Protein AF-A0A2D5S3H5-F1 (afdb_monomer)

pLDDT: mean 71.18, std 14.94, range [38.0, 90.12]

Structure (mmCIF, N/CA/C/O backbone):
data_AF-A0A2D5S3H5-F1
#
_entry.id   AF-A0A2D5S3H5-F1
#
loop_
_atom_site.group_PDB
_atom_site.id
_atom_site.type_symbol
_atom_site.label_atom_id
_atom_site.label_alt_id
_atom_site.label_comp_id
_atom_site.label_asym_id
_atom_site.label_entity_id
_atom_site.label_seq_id
_atom_site.pdbx_PDB_ins_code
_atom_site.Cartn_x
_atom_site.Cartn_y
_atom_site.Cartn_z
_atom_site.occupancy
_atom_site.B_iso_or_equiv
_atom_site.auth_seq_id
_atom_site.auth_comp_id
_atom_site.auth_asym_id
_atom_site.auth_atom_id
_atom_site.pdbx_PDB_model_num
ATOM 1 N N . MET A 1 1 ? 67.221 -16.375 -6.369 1.00 45.97 1 MET A N 1
ATOM 2 C CA . MET A 1 1 ? 67.106 -14.897 -6.414 1.00 45.97 1 MET A CA 1
ATOM 3 C C . MET A 1 1 ? 66.670 -14.566 -7.841 1.00 45.97 1 MET A C 1
ATOM 5 O O . MET A 1 1 ? 67.344 -15.033 -8.737 1.00 45.97 1 MET A O 1
ATOM 9 N N . ILE A 1 2 ? 65.533 -13.953 -8.176 1.00 48.50 2 ILE A N 1
ATOM 10 C CA . ILE A 1 2 ? 64.788 -12.843 -7.571 1.00 48.50 2 ILE A CA 1
ATOM 11 C C . ILE A 1 2 ? 63.286 -13.047 -7.882 1.00 48.50 2 ILE A C 1
ATOM 13 O O . ILE A 1 2 ? 62.935 -13.296 -9.032 1.00 48.50 2 ILE A O 1
ATOM 17 N N . GLN A 1 3 ? 62.402 -12.945 -6.881 1.00 45.47 3 GLN A N 1
ATOM 18 C CA . GLN A 1 3 ? 60.949 -12.906 -7.096 1.00 45.47 3 GLN A CA 1
ATOM 19 C C . GLN A 1 3 ? 60.525 -11.492 -7.521 1.00 45.47 3 GLN A C 1
ATOM 21 O O . GLN A 1 3 ? 60.895 -10.512 -6.871 1.00 45.47 3 GLN A O 1
ATOM 26 N N . LYS A 1 4 ? 59.747 -11.378 -8.604 1.00 56.69 4 LYS A N 1
ATOM 27 C CA . LYS A 1 4 ? 59.134 -10.116 -9.031 1.00 56.69 4 LYS A CA 1
ATOM 28 C C . LYS A 1 4 ? 57.866 -9.847 -8.215 1.00 56.69 4 LYS A C 1
ATOM 30 O O . LYS A 1 4 ? 56.888 -10.581 -8.267 1.00 56.69 4 LYS A O 1
ATOM 35 N N . LYS A 1 5 ? 57.963 -8.767 -7.450 1.00 55.28 5 LYS A N 1
ATOM 36 C CA . LYS A 1 5 ? 56.975 -8.070 -6.625 1.00 55.28 5 LYS A CA 1
ATOM 37 C C . LYS A 1 5 ? 56.006 -7.261 -7.495 1.00 55.28 5 LYS A C 1
ATOM 39 O O . LYS A 1 5 ? 56.501 -6.562 -8.367 1.00 55.28 5 LYS A O 1
ATOM 44 N N . THR A 1 6 ? 54.706 -7.311 -7.172 1.00 51.78 6 THR A N 1
ATOM 45 C CA . THR A 1 6 ? 53.673 -6.231 -7.195 1.00 51.78 6 THR A CA 1
ATOM 46 C C . THR A 1 6 ? 52.310 -6.914 -6.989 1.00 51.78 6 THR A C 1
ATOM 48 O O . THR A 1 6 ? 51.880 -7.662 -7.853 1.00 51.78 6 THR A O 1
ATOM 51 N N . SER A 1 7 ? 51.702 -6.934 -5.799 1.00 48.16 7 SER A N 1
ATOM 52 C CA . SER A 1 7 ? 51.093 -5.833 -5.030 1.00 48.16 7 SER A CA 1
ATOM 53 C C . SER A 1 7 ? 49.886 -5.207 -5.731 1.00 48.16 7 SER A C 1
ATOM 55 O O . SER A 1 7 ? 50.044 -4.392 -6.631 1.00 48.16 7 SER A O 1
ATOM 57 N N . GLY A 1 8 ? 48.698 -5.568 -5.247 1.00 38.00 8 GLY A N 1
ATOM 58 C CA . GLY A 1 8 ? 47.413 -4.976 -5.606 1.00 38.00 8 GLY A CA 1
ATOM 59 C C . GLY A 1 8 ? 46.292 -5.608 -4.783 1.00 38.00 8 GLY A C 1
ATOM 60 O O .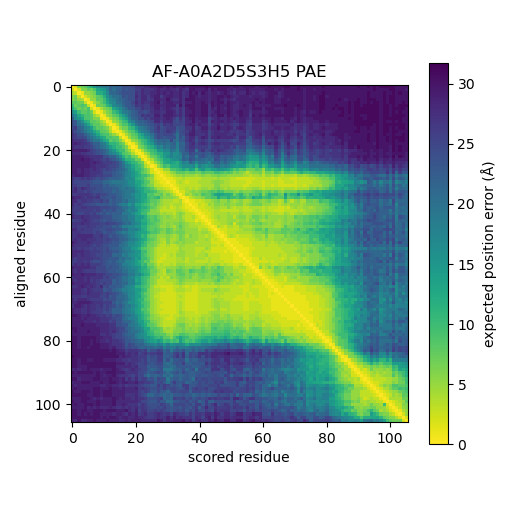 GLY A 1 8 ? 45.434 -6.285 -5.333 1.00 38.00 8 GLY A O 1
ATOM 61 N N . ARG A 1 9 ? 46.339 -5.471 -3.448 1.00 42.59 9 ARG A N 1
ATOM 62 C CA . ARG A 1 9 ? 45.166 -5.751 -2.607 1.00 42.59 9 ARG A CA 1
ATOM 63 C C . ARG A 1 9 ? 44.157 -4.635 -2.859 1.00 42.59 9 ARG A C 1
ATOM 65 O O . ARG A 1 9 ? 44.488 -3.472 -2.652 1.00 42.59 9 ARG A O 1
ATOM 72 N N . VAL A 1 10 ? 42.967 -5.005 -3.314 1.00 52.25 10 VAL A N 1
ATOM 73 C CA . VAL A 1 10 ? 41.791 -4.135 -3.381 1.00 52.25 10 VAL A CA 1
ATOM 74 C C . VAL A 1 10 ? 41.425 -3.744 -1.945 1.00 52.25 10 VAL A C 1
ATOM 76 O O . VAL A 1 10 ? 41.185 -4.645 -1.138 1.00 52.25 10 VAL A O 1
ATOM 79 N N . PRO A 1 11 ? 41.411 -2.454 -1.574 1.00 43.88 11 PRO A N 1
ATOM 80 C CA . PRO A 1 11 ? 40.766 -2.029 -0.346 1.00 43.88 11 PRO A CA 1
ATOM 81 C C . PRO A 1 11 ? 39.258 -2.073 -0.598 1.00 43.88 11 PRO A C 1
ATOM 83 O O . PRO A 1 11 ? 38.709 -1.242 -1.319 1.00 43.88 11 PRO A O 1
ATOM 86 N N . GLU A 1 12 ? 38.601 -3.087 -0.045 1.00 54.09 12 GLU A N 1
ATOM 87 C CA . GLU A 1 12 ? 37.148 -3.157 0.081 1.00 54.09 12 GLU A CA 1
ATOM 88 C C . GLU A 1 12 ? 36.724 -2.202 1.208 1.00 54.09 12 GLU A C 1
ATOM 90 O O . GLU A 1 12 ? 36.337 -2.612 2.295 1.00 54.09 12 GLU A O 1
ATOM 95 N N . ASP A 1 13 ? 36.876 -0.901 0.969 1.00 45.19 13 ASP A N 1
ATOM 96 C CA . ASP A 1 13 ? 36.358 0.147 1.845 1.00 45.19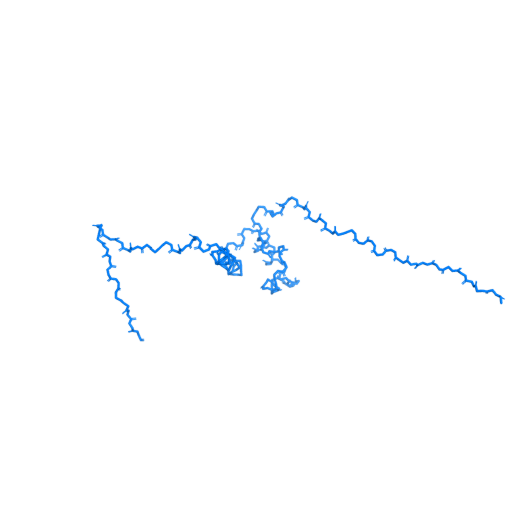 13 ASP A CA 1
ATOM 97 C C . ASP A 1 13 ? 35.041 0.623 1.234 1.00 45.19 13 ASP A C 1
ATOM 99 O O . ASP A 1 13 ? 34.956 1.623 0.521 1.00 45.19 13 ASP A O 1
ATOM 103 N N . ARG A 1 14 ? 34.003 -0.201 1.408 1.00 49.78 14 ARG A N 1
ATOM 104 C CA . ARG A 1 14 ? 32.628 0.183 1.103 1.00 49.78 14 ARG A CA 1
ATOM 105 C C . ARG A 1 14 ? 32.164 1.020 2.296 1.00 49.78 14 ARG A C 1
ATOM 107 O O . ARG A 1 14 ? 31.904 0.431 3.347 1.00 49.78 14 ARG A O 1
ATOM 114 N N . PRO A 1 15 ? 32.072 2.360 2.196 1.00 43.97 15 PRO A N 1
ATOM 115 C CA . PRO A 1 15 ? 31.539 3.140 3.295 1.00 43.97 15 PRO A CA 1
ATOM 116 C C . PRO A 1 15 ? 30.117 2.648 3.546 1.00 43.97 15 PRO A C 1
ATOM 118 O O . PRO A 1 15 ? 29.287 2.622 2.633 1.00 43.97 15 PRO A O 1
ATOM 121 N N . ALA A 1 16 ? 29.880 2.192 4.778 1.00 49.97 16 ALA A N 1
ATOM 122 C CA . ALA A 1 16 ? 28.569 1.828 5.276 1.00 49.97 16 ALA A CA 1
ATOM 123 C C . ALA A 1 16 ? 27.592 2.920 4.845 1.00 49.97 16 ALA A C 1
ATOM 125 O O . ALA A 1 16 ? 27.749 4.081 5.227 1.00 49.97 16 ALA A O 1
ATOM 126 N N . SER A 1 17 ? 26.644 2.546 3.987 1.00 48.03 17 SER A N 1
ATOM 127 C CA . SER A 1 17 ? 25.600 3.422 3.484 1.00 48.03 17 SER A CA 1
ATOM 128 C C . SER A 1 17 ? 24.812 3.947 4.674 1.00 48.03 17 SER A C 1
ATOM 130 O O . SER A 1 17 ? 23.850 3.338 5.132 1.00 48.03 17 SER A O 1
ATOM 132 N N . LYS A 1 18 ? 25.240 5.090 5.202 1.00 43.75 18 LYS A N 1
ATOM 133 C CA . LYS A 1 18 ? 24.438 5.906 6.093 1.00 43.75 18 LYS A CA 1
ATOM 134 C C . LYS A 1 18 ? 23.431 6.606 5.190 1.00 43.75 18 LYS A C 1
ATOM 136 O O . LYS A 1 18 ? 23.607 7.760 4.819 1.00 43.75 18 LYS A O 1
ATOM 141 N N . ALA A 1 19 ? 22.428 5.844 4.757 1.00 47.44 19 ALA A N 1
ATOM 142 C CA . ALA A 1 19 ? 21.241 6.362 4.106 1.00 47.44 19 ALA A CA 1
ATOM 143 C C . ALA A 1 19 ? 20.473 7.166 5.160 1.00 47.44 19 ALA A C 1
ATOM 145 O O . ALA A 1 19 ? 19.600 6.667 5.860 1.00 47.44 19 ALA A O 1
ATOM 146 N N . THR A 1 20 ? 20.888 8.410 5.352 1.00 50.69 20 THR A N 1
ATOM 147 C CA 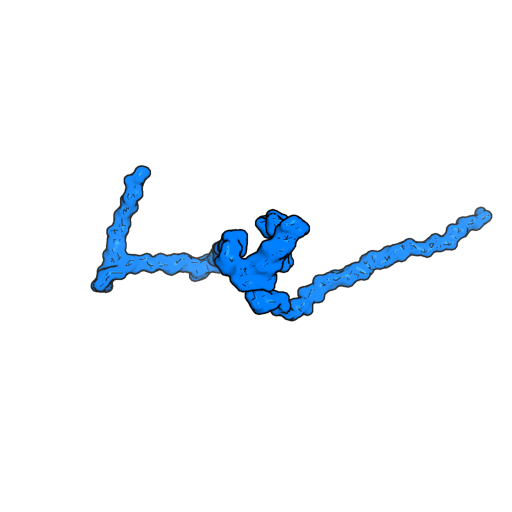. THR A 1 20 ? 20.022 9.450 5.889 1.00 50.69 20 THR A CA 1
ATOM 148 C C . THR A 1 20 ? 19.593 10.268 4.684 1.00 50.69 20 THR A C 1
ATOM 150 O O . THR A 1 20 ? 20.053 11.388 4.490 1.00 50.69 20 THR A O 1
ATOM 153 N N . ASP A 1 21 ? 18.794 9.644 3.819 1.00 44.75 21 ASP A N 1
ATOM 154 C CA . ASP A 1 21 ? 18.028 10.389 2.830 1.00 44.75 21 ASP A CA 1
ATOM 155 C C . ASP A 1 21 ? 16.822 10.970 3.588 1.00 44.75 21 ASP A C 1
ATOM 157 O O . ASP A 1 21 ? 16.143 10.219 4.301 1.00 44.75 21 ASP A O 1
ATOM 161 N N . PRO A 1 22 ? 16.612 12.294 3.579 1.00 48.47 22 PRO A N 1
ATOM 162 C CA . PRO A 1 22 ? 15.504 12.910 4.287 1.00 48.47 22 PRO A CA 1
ATOM 163 C C . PRO A 1 22 ? 14.198 12.514 3.606 1.00 48.47 22 PRO A C 1
ATOM 165 O O . PRO A 1 22 ? 13.822 13.155 2.640 1.00 48.47 22 PRO A O 1
ATOM 168 N N . ASP A 1 23 ? 13.551 11.460 4.112 1.00 51.09 23 ASP A N 1
ATOM 169 C CA . ASP A 1 23 ? 12.124 11.129 3.972 1.00 51.09 23 ASP A CA 1
ATOM 170 C C . ASP A 1 23 ? 11.463 11.643 2.681 1.00 51.09 23 ASP A C 1
ATOM 172 O O . ASP A 1 23 ? 10.395 12.244 2.694 1.00 51.09 23 ASP A O 1
ATOM 176 N N . LEU A 1 24 ? 12.079 11.368 1.529 1.00 48.97 24 LEU A N 1
ATOM 177 C CA . LEU A 1 24 ? 11.429 11.489 0.231 1.00 48.97 24 LEU A CA 1
ATOM 178 C C . LEU A 1 24 ? 10.559 10.248 0.015 1.00 48.97 24 LEU A C 1
ATOM 180 O O . LEU A 1 24 ? 10.555 9.658 -1.067 1.00 48.97 24 LEU A O 1
ATOM 184 N N . SER A 1 25 ? 9.792 9.848 1.035 1.00 54.78 25 SER A N 1
ATOM 185 C CA . SER A 1 25 ? 8.532 9.161 0.784 1.00 54.78 25 SER A CA 1
ATOM 186 C C . SER A 1 25 ? 7.681 10.184 0.043 1.00 54.78 25 SER A C 1
ATOM 188 O O . SER A 1 25 ? 6.910 10.905 0.667 1.00 54.78 25 SER A O 1
ATOM 190 N N . ALA A 1 26 ? 7.917 10.323 -1.270 1.00 58.75 26 ALA A N 1
ATOM 191 C CA . ALA A 1 26 ? 7.236 11.256 -2.154 1.00 58.75 26 ALA A CA 1
ATOM 192 C C . ALA A 1 26 ? 5.766 11.250 -1.757 1.00 58.75 26 ALA A C 1
ATOM 194 O O . ALA A 1 26 ? 5.186 10.163 -1.690 1.00 58.75 26 ALA A O 1
ATOM 195 N N . GLU A 1 27 ? 5.229 12.399 -1.351 1.00 65.81 27 GLU A N 1
ATOM 196 C CA . GLU A 1 27 ? 3.921 12.485 -0.705 1.00 65.81 27 GLU A CA 1
ATOM 197 C C . GLU A 1 27 ? 2.890 11.693 -1.524 1.00 65.81 27 GLU A C 1
ATOM 1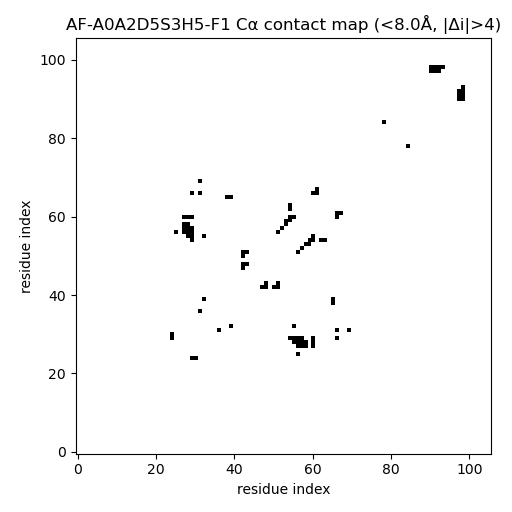99 O O . GLU A 1 27 ? 2.585 12.034 -2.664 1.00 65.81 27 GLU A O 1
ATOM 204 N N . GLY A 1 28 ? 2.411 10.575 -0.965 1.00 70.25 28 GLY A N 1
ATOM 205 C CA . GLY A 1 28 ? 1.506 9.646 -1.653 1.00 70.25 28 GLY A CA 1
ATOM 206 C C . GLY A 1 28 ? 2.112 8.320 -2.132 1.00 70.25 28 GLY A C 1
ATOM 207 O O . GLY A 1 28 ? 1.376 7.500 -2.670 1.00 70.25 28 GLY A O 1
ATOM 208 N N . SER A 1 29 ? 3.402 8.065 -1.916 1.00 80.62 29 SER A N 1
ATOM 209 C CA . SER A 1 29 ? 4.048 6.782 -2.218 1.00 80.62 29 SER A CA 1
ATOM 210 C C . SER A 1 29 ? 3.849 5.742 -1.108 1.00 80.62 29 SER A C 1
ATOM 212 O O . SER A 1 29 ? 3.682 6.054 0.073 1.00 80.62 29 SER A O 1
ATOM 214 N N . CYS A 1 30 ? 3.853 4.465 -1.493 1.00 85.56 30 CYS A N 1
ATOM 215 C CA . CYS A 1 30 ? 3.693 3.349 -0.571 1.00 85.56 30 CYS A CA 1
ATOM 216 C C . CYS A 1 30 ? 4.935 3.225 0.336 1.00 85.56 30 CYS A C 1
ATOM 218 O O . CYS A 1 30 ? 6.020 2.923 -0.164 1.00 85.56 30 CYS A O 1
ATOM 220 N N . PRO A 1 31 ? 4.800 3.329 1.673 1.00 83.31 31 PRO A N 1
ATOM 221 C CA . PRO A 1 31 ? 5.941 3.279 2.595 1.00 83.31 31 PRO A CA 1
ATOM 222 C C . PRO A 1 31 ? 6.618 1.900 2.640 1.00 83.31 31 PRO A C 1
ATOM 224 O O . PRO A 1 31 ? 7.750 1.761 3.098 1.00 83.31 31 PRO A O 1
ATOM 227 N N . TYR A 1 32 ? 5.928 0.859 2.171 1.00 82.56 32 TYR A N 1
ATOM 228 C CA . TYR A 1 32 ? 6.464 -0.500 2.108 1.00 82.56 32 TYR A CA 1
ATOM 229 C C . TYR A 1 32 ? 7.279 -0.765 0.844 1.00 82.56 32 TYR A C 1
ATOM 231 O O . TYR A 1 32 ? 7.956 -1.786 0.767 1.00 82.56 32 TYR A O 1
ATOM 239 N N . LEU A 1 33 ? 7.235 0.148 -0.131 1.00 79.56 33 LEU A N 1
ATOM 240 C CA . LEU A 1 33 ? 8.020 0.043 -1.355 1.00 79.56 33 LEU A CA 1
ATOM 241 C C . LEU A 1 33 ? 9.523 0.063 -1.051 1.00 79.56 33 LEU A C 1
ATOM 243 O O . LEU A 1 33 ? 10.266 -0.745 -1.588 1.00 79.56 33 LEU A O 1
ATOM 247 N N . HIS A 1 34 ? 9.949 0.936 -0.136 1.00 69.19 34 HIS A N 1
ATOM 248 C CA . HIS A 1 34 ? 11.351 1.077 0.265 1.00 69.19 34 HIS A CA 1
ATOM 249 C C . HIS A 1 34 ? 11.848 -0.062 1.172 1.00 69.19 34 HIS A C 1
ATOM 251 O O . HIS A 1 34 ? 13.040 -0.199 1.409 1.00 69.19 34 HIS A O 1
ATOM 257 N N . SER A 1 35 ? 10.939 -0.877 1.716 1.00 67.75 35 SER A N 1
ATOM 258 C CA . SER A 1 35 ? 11.292 -1.943 2.664 1.00 67.75 35 SER A CA 1
ATOM 259 C C . SER A 1 35 ? 11.743 -3.244 1.983 1.00 67.75 35 SER A C 1
ATOM 261 O O . SER A 1 35 ? 11.960 -4.224 2.691 1.00 67.75 35 SER A O 1
ATOM 263 N N . ASP A 1 36 ? 11.824 -3.279 0.644 1.00 68.19 36 ASP A N 1
ATOM 264 C CA . ASP A 1 36 ? 12.091 -4.486 -0.159 1.00 68.19 36 ASP A CA 1
ATOM 265 C C . ASP A 1 36 ? 11.253 -5.699 0.293 1.00 68.19 36 ASP A C 1
ATOM 267 O O . ASP A 1 36 ? 11.716 -6.840 0.376 1.00 68.19 36 ASP A O 1
ATOM 271 N N . ASP A 1 37 ? 9.979 -5.459 0.626 1.00 80.12 37 ASP A N 1
ATOM 272 C CA . ASP A 1 37 ? 9.111 -6.520 1.122 1.00 80.12 37 ASP A CA 1
ATOM 273 C C . ASP A 1 37 ? 8.797 -7.514 -0.008 1.00 80.12 37 ASP A C 1
ATOM 275 O O . ASP A 1 37 ? 8.156 -7.178 -1.008 1.00 80.12 37 ASP A O 1
ATOM 279 N N . HIS A 1 38 ? 9.218 -8.771 0.171 1.00 83.38 38 HIS A N 1
ATOM 280 C CA . HIS A 1 38 ? 9.014 -9.862 -0.788 1.00 83.38 38 HIS A CA 1
ATOM 281 C C . HIS A 1 38 ? 7.543 -10.064 -1.191 1.00 83.38 38 HIS A C 1
ATOM 283 O O . HIS A 1 38 ? 7.260 -10.600 -2.262 1.00 83.38 38 HIS A O 1
ATOM 289 N N . ARG A 1 39 ? 6.578 -9.605 -0.387 1.00 83.00 39 ARG A N 1
ATOM 290 C CA . ARG A 1 39 ? 5.145 -9.674 -0.718 1.00 83.00 39 ARG A CA 1
ATOM 291 C C . ARG A 1 39 ? 4.754 -8.741 -1.861 1.00 83.00 39 ARG A C 1
ATOM 293 O O . ARG A 1 39 ? 3.760 -8.991 -2.544 1.00 83.00 39 ARG A O 1
AT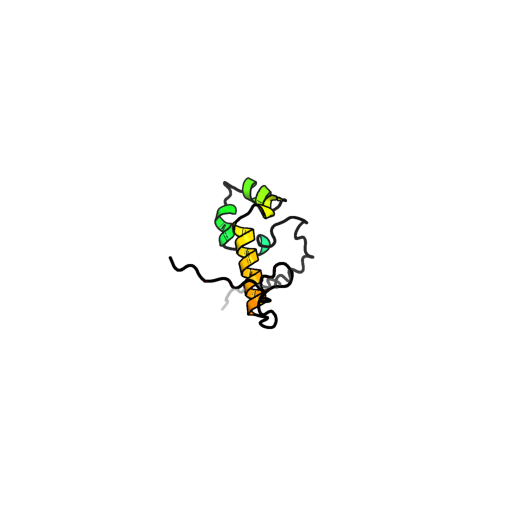OM 300 N N . CYS A 1 40 ? 5.556 -7.713 -2.119 1.00 82.31 40 CYS A N 1
ATOM 301 C CA . CYS A 1 40 ? 5.422 -6.832 -3.272 1.00 82.31 40 CYS A CA 1
ATOM 302 C C . CYS A 1 40 ? 6.116 -7.387 -4.532 1.00 82.31 40 CYS A C 1
ATOM 304 O O . CYS A 1 40 ? 5.897 -6.837 -5.607 1.00 82.31 40 CYS A O 1
ATOM 306 N N . ALA A 1 41 ? 6.878 -8.493 -4.459 1.00 80.81 41 ALA A N 1
ATOM 307 C CA . ALA A 1 41 ? 7.646 -9.055 -5.587 1.00 80.81 41 ALA A CA 1
ATOM 308 C C . ALA A 1 41 ? 6.804 -9.305 -6.849 1.00 80.81 41 ALA A C 1
ATOM 310 O O . ALA A 1 41 ? 7.264 -9.071 -7.962 1.00 80.81 41 ALA A O 1
ATOM 311 N N . SER A 1 42 ? 5.537 -9.698 -6.686 1.00 77.25 42 SER A N 1
ATOM 312 C CA . SER A 1 42 ? 4.601 -9.881 -7.810 1.00 77.25 42 SER A CA 1
ATOM 313 C C . SER A 1 42 ? 4.287 -8.591 -8.587 1.00 77.25 42 SER A C 1
ATOM 315 O O . SER A 1 42 ? 3.816 -8.657 -9.722 1.00 77.25 42 SER A O 1
ATOM 317 N N . ARG A 1 43 ? 4.532 -7.422 -7.985 1.00 72.94 43 ARG A N 1
ATOM 318 C CA . ARG A 1 43 ? 4.364 -6.091 -8.587 1.00 72.94 43 ARG A CA 1
ATOM 319 C C . ARG A 1 43 ? 5.663 -5.549 -9.175 1.00 72.94 43 ARG A C 1
ATOM 321 O O . ARG A 1 43 ? 5.600 -4.728 -10.075 1.00 72.94 43 ARG A O 1
ATOM 328 N N . PHE A 1 44 ? 6.812 -6.069 -8.751 1.00 75.25 44 PHE A N 1
ATOM 329 C CA . PHE A 1 44 ? 8.142 -5.698 -9.243 1.00 75.25 44 PHE A CA 1
ATOM 330 C C . PHE A 1 44 ? 8.577 -6.486 -10.492 1.00 75.25 44 PHE A C 1
ATOM 332 O O . PHE A 1 44 ? 9.761 -6.744 -10.698 1.00 75.25 44 PHE A O 1
ATOM 339 N N . SER A 1 45 ? 7.625 -6.892 -11.333 1.00 79.06 45 SER A N 1
ATOM 340 C CA . SER A 1 45 ? 7.930 -7.494 -12.633 1.00 79.06 45 SER A CA 1
ATOM 341 C C . SER A 1 45 ? 8.059 -6.402 -13.691 1.00 79.06 45 SER A C 1
ATOM 343 O O . SER A 1 45 ? 7.242 -5.483 -13.716 1.00 79.06 45 SER A O 1
ATOM 345 N N . LEU A 1 46 ? 9.023 -6.534 -14.609 1.00 79.38 46 LEU A N 1
ATOM 346 C CA . LEU A 1 46 ? 9.181 -5.611 -15.744 1.00 79.38 46 LEU A CA 1
ATOM 347 C C . LEU A 1 46 ? 7.913 -5.539 -16.609 1.00 79.38 46 LEU A C 1
ATOM 349 O O . LEU A 1 46 ? 7.590 -4.481 -17.132 1.00 79.38 46 LEU A O 1
ATOM 353 N N . ASP A 1 47 ? 7.160 -6.637 -16.687 1.00 84.56 47 ASP A N 1
ATOM 354 C CA . ASP A 1 47 ? 5.873 -6.730 -17.393 1.00 84.56 47 ASP A CA 1
ATOM 355 C C . ASP A 1 47 ? 4.754 -5.893 -16.739 1.00 84.56 47 ASP A C 1
ATOM 357 O O . ASP A 1 47 ? 3.735 -5.598 -17.353 1.00 84.56 47 ASP A O 1
ATOM 361 N N . ARG A 1 48 ? 4.924 -5.508 -15.468 1.00 80.06 48 ARG A N 1
ATOM 362 C CA . ARG A 1 48 ? 3.909 -4.812 -14.657 1.00 80.06 48 ARG A CA 1
ATOM 363 C C . ARG A 1 48 ? 4.431 -3.518 -14.047 1.00 80.06 48 ARG A C 1
ATOM 365 O O . ARG A 1 48 ? 3.876 -3.039 -13.057 1.00 80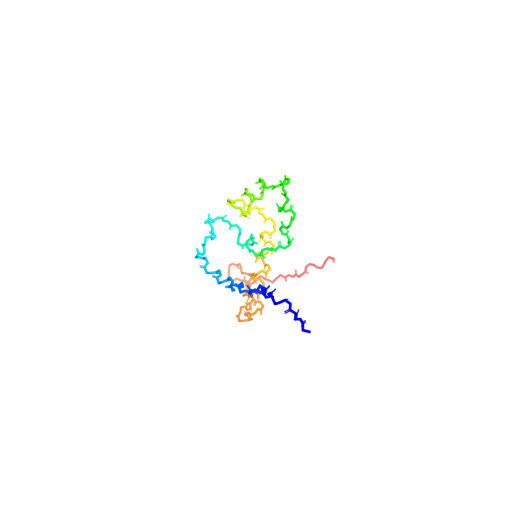.06 48 ARG A O 1
ATOM 372 N N . ILE A 1 49 ? 5.487 -2.955 -14.627 1.00 82.94 49 ILE A N 1
ATOM 373 C CA . ILE A 1 49 ? 6.143 -1.777 -14.070 1.00 82.94 49 ILE A CA 1
ATOM 374 C C . ILE A 1 49 ? 5.193 -0.571 -14.041 1.00 82.94 49 ILE A C 1
ATOM 376 O O . ILE A 1 49 ? 5.168 0.153 -13.052 1.00 82.94 49 ILE A O 1
ATOM 380 N N . ASP A 1 50 ? 4.314 -0.436 -15.038 1.00 83.50 50 ASP A N 1
ATOM 381 C CA . ASP A 1 50 ? 3.284 0.610 -15.075 1.00 83.50 50 ASP A CA 1
ATOM 382 C C . ASP A 1 50 ? 2.303 0.489 -13.897 1.00 83.50 50 ASP A C 1
ATOM 384 O O . ASP A 1 50 ? 2.056 1.459 -13.182 1.00 83.50 50 ASP A O 1
ATOM 388 N N . GLN A 1 51 ? 1.825 -0.730 -13.604 1.00 81.19 51 GLN A N 1
ATOM 389 C CA . GLN A 1 51 ? 0.968 -0.989 -12.436 1.00 81.19 51 GLN A CA 1
ATOM 390 C C . GLN A 1 51 ? 1.687 -0.680 -11.120 1.00 81.19 51 GLN A C 1
ATOM 392 O O . GLN A 1 51 ? 1.062 -0.230 -10.162 1.00 81.19 51 GLN A O 1
ATOM 397 N N . MET A 1 52 ? 2.993 -0.931 -11.042 1.00 84.62 52 MET A N 1
ATOM 398 C CA . MET A 1 52 ? 3.789 -0.573 -9.871 1.00 84.62 52 MET A CA 1
ATOM 399 C C . MET A 1 52 ? 3.886 0.947 -9.704 1.00 84.62 52 MET A C 1
ATOM 401 O O . MET A 1 52 ? 3.732 1.430 -8.582 1.00 84.62 52 MET A O 1
ATOM 405 N N . PHE A 1 53 ? 4.097 1.702 -10.786 1.00 83.81 53 PHE A N 1
ATOM 406 C CA . PHE A 1 53 ? 4.122 3.164 -10.732 1.00 83.81 53 PHE A CA 1
ATOM 407 C C . PHE A 1 53 ? 2.770 3.740 -10.290 1.00 83.81 53 PHE A C 1
ATOM 409 O O . PHE A 1 53 ? 2.731 4.555 -9.371 1.00 83.81 53 PHE A O 1
ATOM 416 N N . GLU A 1 54 ? 1.658 3.268 -10.857 1.00 84.00 54 GLU A N 1
ATOM 417 C CA . GLU A 1 54 ? 0.317 3.746 -10.491 1.00 84.00 54 GLU A CA 1
ATOM 418 C C . GLU A 1 54 ? -0.070 3.411 -9.041 1.00 84.00 54 GLU A C 1
ATOM 420 O O . GLU A 1 54 ? -0.641 4.240 -8.327 1.00 84.00 54 GLU A O 1
ATOM 425 N N . VAL A 1 55 ? 0.229 2.185 -8.597 1.00 85.44 55 VAL A N 1
ATOM 426 C CA . VAL A 1 55 ? -0.237 1.668 -7.303 1.00 85.44 55 VAL A CA 1
ATOM 427 C C . VAL A 1 55 ? 0.710 2.021 -6.162 1.00 85.44 55 VAL A C 1
ATOM 429 O O . VAL A 1 55 ? 0.249 2.316 -5.063 1.00 85.44 55 VAL A O 1
ATOM 432 N N . CYS A 1 56 ? 2.023 1.954 -6.378 1.00 84.94 56 CYS A N 1
ATOM 433 C CA . CYS A 1 56 ? 2.998 2.107 -5.301 1.00 84.94 56 CYS A CA 1
ATOM 434 C C . CYS A 1 56 ? 3.695 3.470 -5.284 1.00 84.94 56 CYS A C 1
ATOM 436 O O . CYS A 1 56 ? 4.183 3.860 -4.226 1.00 84.94 56 CYS A O 1
ATOM 438 N N . LEU A 1 57 ? 3.763 4.178 -6.413 1.00 82.12 57 LEU A N 1
ATOM 439 C CA . LEU A 1 57 ? 4.429 5.483 -6.528 1.00 82.12 57 LEU A CA 1
ATOM 440 C C . LEU A 1 57 ? 3.445 6.641 -6.773 1.00 82.12 57 LEU A C 1
ATOM 442 O O . LEU A 1 57 ? 3.871 7.783 -6.910 1.00 82.12 57 LEU A O 1
ATOM 446 N N . GLY A 1 58 ? 2.140 6.358 -6.791 1.00 78.25 58 GLY A N 1
ATOM 447 C CA . GLY A 1 58 ? 1.068 7.338 -6.948 1.00 78.25 58 GLY A CA 1
ATOM 448 C C . GLY A 1 58 ? -0.072 7.134 -5.940 1.00 78.25 58 GLY A C 1
ATOM 449 O O . GLY A 1 58 ? 0.036 6.316 -5.025 1.00 78.25 58 GLY A O 1
ATOM 450 N N . PRO A 1 59 ? -1.220 7.817 -6.117 1.00 77.69 59 PRO A N 1
ATOM 451 C CA . PRO A 1 59 ? -2.341 7.773 -5.169 1.00 77.69 59 PRO A CA 1
ATOM 452 C C . PRO A 1 59 ? -3.017 6.392 -5.061 1.00 77.69 59 PRO A C 1
ATOM 454 O O . PRO A 1 59 ? -3.875 6.185 -4.200 1.00 77.69 59 PRO A O 1
ATOM 457 N N . GLY A 1 60 ? -2.642 5.428 -5.911 1.00 78.06 60 GLY A N 1
ATOM 458 C CA . GLY A 1 60 ? -3.207 4.081 -5.947 1.00 78.06 60 GLY A CA 1
ATOM 459 C C . GLY A 1 60 ? -2.897 3.213 -4.722 1.00 78.06 60 GLY A C 1
ATOM 460 O O . GLY A 1 60 ? -3.485 2.135 -4.589 1.00 78.06 60 GLY A O 1
ATOM 461 N N . MET A 1 61 ? -2.048 3.667 -3.789 1.00 81.69 61 MET A N 1
ATOM 462 C CA . MET A 1 61 ? -1.692 2.880 -2.600 1.00 81.69 61 MET A CA 1
ATOM 463 C C . MET A 1 61 ? -2.911 2.530 -1.737 1.00 81.69 61 MET A C 1
ATOM 465 O O . MET A 1 61 ? -2.985 1.426 -1.194 1.00 81.69 61 MET A O 1
ATOM 469 N N . ALA A 1 62 ? -3.914 3.415 -1.687 1.00 81.25 62 ALA A N 1
ATOM 470 C CA . ALA A 1 62 ? -5.149 3.200 -0.935 1.00 81.25 62 ALA A CA 1
ATOM 471 C C . ALA A 1 62 ? -5.970 2.007 -1.462 1.00 81.25 62 ALA A C 1
ATOM 473 O O . ALA A 1 62 ? -6.743 1.418 -0.709 1.00 81.25 62 ALA A O 1
ATOM 474 N N . GLY A 1 63 ? -5.790 1.620 -2.730 1.00 84.25 63 GLY A N 1
ATOM 475 C CA . GLY A 1 63 ? -6.422 0.443 -3.334 1.00 84.25 63 GLY A CA 1
ATOM 476 C C . GLY A 1 63 ? -5.579 -0.835 -3.255 1.00 84.25 63 GLY A C 1
ATOM 477 O O . GLY A 1 63 ? -6.039 -1.908 -3.648 1.00 84.25 63 GLY A O 1
ATOM 478 N N . CYS A 1 64 ? -4.340 -0.768 -2.765 1.00 87.69 64 CYS A N 1
ATOM 479 C CA . CYS A 1 64 ? -3.441 -1.915 -2.758 1.00 87.69 64 CYS A CA 1
ATOM 480 C C . CYS A 1 64 ? -3.732 -2.854 -1.577 1.00 87.69 64 CYS A C 1
ATOM 482 O O . CYS A 1 64 ? -3.474 -2.530 -0.419 1.00 87.69 64 CYS A O 1
ATOM 484 N N . PHE A 1 65 ? -4.198 -4.073 -1.863 1.00 87.44 65 PHE A N 1
ATOM 485 C CA . PHE A 1 65 ? -4.440 -5.088 -0.828 1.00 87.44 65 PHE A CA 1
ATOM 486 C C . PHE A 1 65 ? -3.191 -5.398 0.015 1.00 87.44 65 PHE A C 1
ATOM 488 O O . PHE A 1 65 ? -3.281 -5.574 1.230 1.00 87.44 65 PHE A O 1
ATOM 495 N N . VAL A 1 66 ? -2.016 -5.440 -0.622 1.00 88.75 66 VAL A N 1
ATOM 496 C CA . VAL A 1 66 ? -0.751 -5.722 0.068 1.00 88.75 66 VAL A CA 1
ATOM 497 C C . VAL A 1 66 ? -0.427 -4.600 1.052 1.00 88.75 66 VAL A C 1
ATOM 499 O O . VAL A 1 66 ? -0.127 -4.896 2.201 1.00 88.75 66 VAL A O 1
ATOM 502 N N . TYR A 1 67 ? -0.591 -3.334 0.656 1.00 88.38 67 TYR A N 1
ATOM 503 C CA . TYR A 1 67 ? -0.429 -2.190 1.559 1.00 88.38 67 TYR A CA 1
ATOM 504 C C . TYR A 1 67 ? -1.302 -2.330 2.814 1.00 88.38 67 TYR A C 1
ATOM 506 O O . TYR A 1 67 ? -0.784 -2.252 3.924 1.00 88.38 67 TYR A O 1
ATOM 514 N N . HIS A 1 68 ? -2.600 -2.612 2.657 1.00 90.12 68 HIS A N 1
ATOM 515 C CA . HIS A 1 68 ? -3.517 -2.746 3.799 1.00 90.12 68 HIS A CA 1
ATOM 516 C C . HIS A 1 68 ? -3.124 -3.880 4.738 1.00 90.12 68 HIS A C 1
ATOM 518 O O . HIS A 1 68 ? -3.173 -3.729 5.958 1.00 90.12 68 HIS A O 1
ATOM 524 N N . ARG A 1 69 ? -2.695 -5.011 4.176 1.00 90.00 69 ARG A N 1
ATOM 525 C CA . ARG A 1 69 ? -2.218 -6.152 4.957 1.00 90.00 69 ARG A CA 1
ATOM 526 C C . ARG A 1 69 ? -0.965 -5.798 5.761 1.00 90.00 69 ARG A C 1
ATOM 528 O O . ARG A 1 69 ? -0.936 -6.022 6.967 1.00 90.00 69 ARG A O 1
ATOM 535 N N . LEU A 1 70 ? 0.030 -5.204 5.106 1.00 88.25 70 LEU A N 1
ATOM 536 C CA . LEU A 1 70 ? 1.275 -4.745 5.730 1.00 88.25 70 LEU A CA 1
ATOM 537 C C . LEU A 1 70 ? 1.023 -3.715 6.829 1.00 88.25 70 LEU A C 1
ATOM 539 O O . LEU A 1 70 ? 1.651 -3.747 7.888 1.00 88.25 70 LEU A O 1
ATOM 543 N N . HIS A 1 71 ? 0.075 -2.817 6.582 1.00 88.38 71 HIS A N 1
ATOM 544 C CA . HIS A 1 71 ? -0.326 -1.799 7.532 1.00 88.38 71 HIS A CA 1
ATOM 545 C C . HIS A 1 71 ? -0.938 -2.402 8.786 1.00 88.38 71 HIS A C 1
ATOM 547 O O . HIS A 1 71 ? -0.474 -2.112 9.886 1.00 88.38 71 HIS A O 1
ATOM 553 N N . GLN A 1 72 ? -1.897 -3.313 8.632 1.00 88.44 72 GLN A N 1
ATOM 554 C CA . GLN A 1 72 ? -2.513 -3.997 9.766 1.00 88.44 72 GLN A CA 1
ATOM 555 C C . GLN A 1 72 ? -1.505 -4.804 10.584 1.00 88.44 72 GLN A C 1
ATOM 557 O O . GLN A 1 72 ? -1.566 -4.783 11.812 1.00 88.44 72 GLN A O 1
ATOM 562 N N . GLU A 1 73 ? -0.583 -5.510 9.932 1.00 88.06 73 GLU A N 1
ATOM 5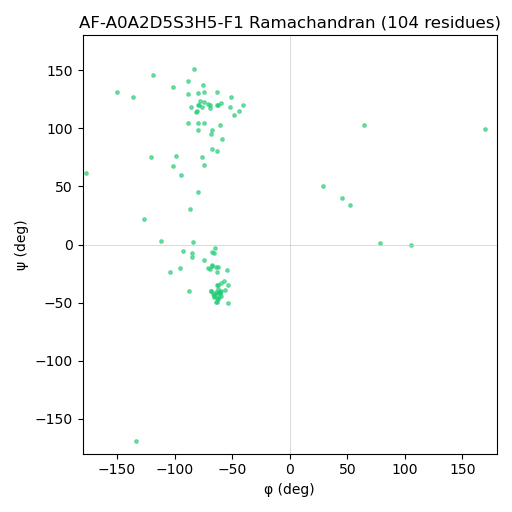63 C CA . GLU A 1 73 ? 0.457 -6.275 10.622 1.00 88.06 73 GLU A CA 1
ATOM 564 C C . GLU A 1 73 ? 1.379 -5.358 11.433 1.00 88.06 73 GLU A C 1
ATOM 566 O O . GLU A 1 73 ? 1.562 -5.591 12.626 1.00 88.06 73 GLU A O 1
ATOM 571 N N . ARG A 1 74 ? 1.845 -4.245 10.851 1.00 85.44 74 ARG A N 1
ATOM 572 C CA . ARG A 1 74 ? 2.645 -3.250 11.579 1.00 85.44 74 ARG A CA 1
ATOM 573 C C . ARG A 1 74 ? 1.883 -2.660 12.768 1.00 85.44 74 ARG A C 1
ATOM 575 O O . ARG A 1 74 ? 2.444 -2.536 13.853 1.00 85.44 74 ARG A O 1
ATOM 582 N N . THR A 1 75 ? 0.607 -2.311 12.599 1.00 83.94 75 THR A N 1
ATOM 583 C CA . THR A 1 75 ? -0.223 -1.799 13.701 1.00 83.94 75 THR A CA 1
ATOM 584 C C . THR A 1 75 ? -0.381 -2.838 14.812 1.00 83.94 75 THR A C 1
ATOM 586 O O . THR A 1 75 ? -0.331 -2.486 15.990 1.00 83.94 75 THR A O 1
ATOM 589 N N . ARG A 1 76 ? -0.529 -4.121 14.459 1.00 82.31 76 ARG A N 1
ATOM 590 C CA . ARG A 1 76 ? -0.598 -5.225 15.427 1.00 82.31 76 ARG A CA 1
ATOM 591 C C . ARG A 1 76 ? 0.716 -5.409 16.178 1.00 82.31 76 ARG A C 1
ATOM 593 O O . ARG A 1 76 ? 0.676 -5.519 17.394 1.00 82.31 76 ARG A O 1
ATOM 600 N N . GLU A 1 77 ? 1.855 -5.387 15.491 1.00 80.75 77 GLU A N 1
ATOM 601 C CA . GLU A 1 77 ? 3.178 -5.486 16.123 1.00 80.75 77 GLU A CA 1
ATOM 602 C C . GLU A 1 77 ? 3.443 -4.336 17.099 1.00 80.75 77 GLU A C 1
ATOM 604 O O . GLU A 1 77 ? 3.987 -4.548 18.181 1.00 80.75 77 GLU A O 1
ATOM 609 N N . VAL A 1 78 ? 3.044 -3.112 16.738 1.00 78.06 78 VAL A N 1
ATOM 610 C CA . VAL A 1 78 ? 3.149 -1.947 17.628 1.00 78.06 78 VAL A CA 1
ATOM 611 C C . VAL A 1 78 ? 2.259 -2.118 18.859 1.00 78.06 78 VAL A C 1
ATOM 613 O O . VAL A 1 78 ? 2.687 -1.795 19.965 1.00 78.06 78 VAL A O 1
ATOM 616 N N . ASN A 1 79 ? 1.048 -2.651 18.683 1.00 71.94 79 ASN A N 1
ATOM 617 C CA . ASN A 1 79 ? 0.132 -2.909 19.791 1.00 71.94 79 ASN A CA 1
ATOM 618 C C . ASN A 1 79 ? 0.634 -4.028 20.721 1.00 71.94 79 ASN A C 1
ATOM 620 O O . ASN A 1 79 ? 0.542 -3.910 21.936 1.00 71.94 79 ASN A O 1
ATOM 624 N N . ASP A 1 80 ? 1.211 -5.091 20.160 1.00 70.94 80 ASP A N 1
ATOM 625 C CA . ASP A 1 80 ? 1.759 -6.220 20.922 1.00 70.94 80 ASP A CA 1
ATOM 626 C C . ASP A 1 80 ? 3.010 -5.818 21.722 1.00 70.94 80 ASP A C 1
ATOM 628 O O . ASP A 1 80 ? 3.152 -6.149 22.898 1.00 70.94 80 ASP A O 1
ATOM 632 N N . ARG A 1 81 ? 3.883 -4.997 21.120 1.00 70.00 81 ARG A N 1
ATOM 633 C CA . ARG A 1 81 ? 5.077 -4.443 21.783 1.00 70.00 81 ARG A CA 1
ATOM 634 C C . ARG A 1 81 ? 4.759 -3.392 22.844 1.00 70.00 81 ARG A C 1
ATOM 636 O O . ARG A 1 81 ? 5.602 -3.133 23.701 1.00 70.00 81 ARG A O 1
ATOM 643 N N . ASN A 1 82 ? 3.576 -2.784 22.793 1.00 62.72 82 ASN A N 1
AT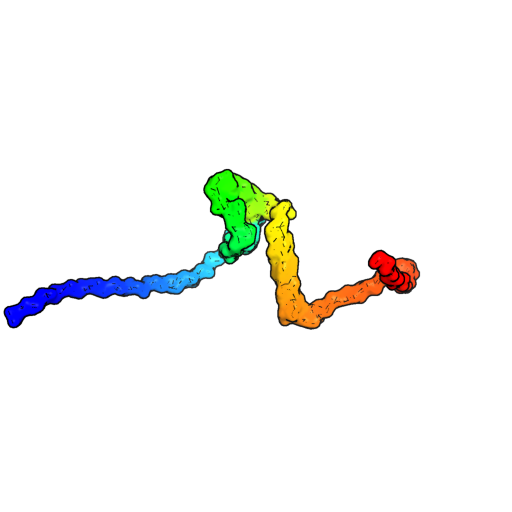OM 644 C CA . ASN A 1 82 ? 3.099 -1.839 23.793 1.00 62.72 82 ASN A CA 1
ATOM 645 C C . ASN A 1 82 ? 1.785 -2.338 24.424 1.00 62.72 82 ASN A C 1
ATOM 647 O O . ASN A 1 82 ? 0.718 -1.781 24.148 1.00 62.72 82 ASN A O 1
ATOM 651 N N . PRO A 1 83 ? 1.839 -3.338 25.327 1.00 56.06 83 PRO A N 1
ATOM 652 C CA . PRO A 1 83 ? 0.648 -3.908 25.963 1.00 56.06 83 PRO A CA 1
ATOM 653 C C . PRO A 1 83 ? -0.106 -2.911 26.863 1.00 56.06 83 PRO A C 1
ATOM 655 O O . PRO A 1 83 ? -1.168 -3.238 27.390 1.00 56.06 83 PRO A O 1
ATOM 658 N N . ALA A 1 84 ? 0.401 -1.681 27.033 1.00 55.75 84 ALA A N 1
ATOM 659 C CA . ALA A 1 84 ? -0.331 -0.592 27.676 1.00 55.75 84 ALA A CA 1
ATOM 660 C C . ALA A 1 84 ? -1.608 -0.200 26.903 1.00 55.75 84 ALA A C 1
ATOM 662 O O . ALA A 1 84 ? -2.512 0.405 27.478 1.00 55.75 84 ALA A O 1
ATOM 663 N N . GLY A 1 85 ? -1.707 -0.567 25.621 1.00 56.47 85 GLY A N 1
ATOM 664 C CA . GLY A 1 85 ? -2.900 -0.432 24.792 1.00 56.47 85 GLY A CA 1
ATOM 665 C C . GLY A 1 85 ? -3.741 -1.704 24.770 1.00 56.47 85 GLY A C 1
ATOM 666 O O . GLY A 1 85 ? -3.965 -2.274 23.706 1.00 56.47 85 GLY A O 1
ATOM 667 N N . SER A 1 86 ? -4.236 -2.171 25.921 1.00 57.03 86 SER A N 1
ATOM 668 C CA . SER A 1 86 ? -5.321 -3.162 25.897 1.00 57.03 86 SER A CA 1
ATOM 669 C C . SER A 1 86 ? -6.427 -2.611 24.981 1.00 57.03 86 SER A C 1
ATOM 671 O O . SER A 1 86 ? -6.803 -1.445 25.167 1.00 57.03 86 SER A O 1
ATOM 673 N N . PRO A 1 87 ? -6.900 -3.358 23.957 1.00 60.97 87 PRO A N 1
ATOM 674 C CA . PRO A 1 87 ? -7.942 -2.865 23.069 1.00 60.97 87 PRO A CA 1
ATOM 675 C C . PRO A 1 87 ? -9.084 -2.399 23.956 1.00 60.97 87 PRO A C 1
ATOM 677 O O . PRO A 1 87 ? -9.595 -3.172 24.766 1.00 60.97 87 PRO A O 1
ATOM 680 N N . ARG A 1 88 ? -9.403 -1.103 23.882 1.00 61.38 88 ARG A N 1
ATOM 681 C CA . ARG A 1 88 ? -10.377 -0.490 24.777 1.00 61.38 88 ARG A CA 1
ATOM 682 C C . ARG A 1 88 ? -11.691 -1.219 24.538 1.00 61.38 88 ARG A C 1
ATOM 684 O O . ARG A 1 88 ? -12.318 -1.025 23.500 1.00 61.38 88 ARG A O 1
ATOM 691 N N . LEU A 1 89 ? -12.051 -2.114 25.455 1.00 68.69 89 LEU A N 1
ATOM 692 C CA . LEU A 1 89 ? -13.253 -2.917 25.333 1.00 68.69 89 LEU A CA 1
ATOM 693 C C . LEU A 1 89 ? -14.421 -1.940 25.462 1.00 68.69 89 LEU A C 1
ATOM 695 O O . LEU A 1 89 ? -14.739 -1.465 26.553 1.00 68.69 89 LEU A O 1
ATOM 699 N N . VAL A 1 90 ? -14.983 -1.537 24.328 1.00 74.44 90 VAL A N 1
ATOM 700 C CA . VAL A 1 90 ? -16.150 -0.666 24.311 1.00 74.44 90 VAL A CA 1
ATOM 701 C C . VAL A 1 90 ? -17.359 -1.534 24.611 1.00 74.44 90 VAL A C 1
ATOM 703 O O . VAL A 1 90 ? -17.624 -2.512 23.917 1.00 74.44 90 VAL A O 1
ATOM 706 N N . ASN A 1 91 ? -18.065 -1.205 25.689 1.00 79.19 91 ASN A N 1
ATOM 707 C CA . ASN A 1 91 ? -19.342 -1.834 25.979 1.00 79.19 91 ASN A CA 1
ATOM 708 C C . ASN A 1 91 ? -20.379 -1.206 25.034 1.00 79.19 91 ASN A C 1
ATOM 710 O O . ASN A 1 91 ? -20.539 0.016 25.082 1.00 79.19 91 ASN A O 1
ATOM 714 N N . PRO A 1 92 ? -21.032 -1.975 24.146 1.00 78.50 92 PRO A N 1
ATOM 715 C CA . PRO A 1 92 ? -22.049 -1.422 23.263 1.00 78.50 92 PRO A CA 1
ATOM 716 C C . PRO A 1 92 ? -23.199 -0.867 24.109 1.00 78.50 92 PRO A C 1
ATOM 718 O O . PRO A 1 92 ? -23.816 -1.611 24.869 1.00 78.50 92 PRO A O 1
ATOM 721 N N . THR A 1 93 ? -23.486 0.430 23.997 1.00 84.69 93 THR A N 1
ATOM 722 C CA . THR A 1 93 ? -24.589 1.079 24.716 1.00 84.69 93 THR A CA 1
ATOM 723 C C . THR A 1 93 ? -25.617 1.663 23.752 1.00 84.69 93 THR A C 1
ATOM 725 O O . THR A 1 93 ? -25.276 2.143 22.673 1.00 84.69 93 THR A O 1
ATOM 728 N N . HIS A 1 94 ? -26.886 1.628 24.148 1.00 81.06 94 HIS A N 1
ATOM 729 C CA . HIS A 1 94 ? -28.002 2.278 23.462 1.00 81.06 94 HIS A CA 1
ATOM 730 C C . HIS A 1 94 ? -28.874 2.950 24.526 1.00 81.06 94 HIS A C 1
ATOM 732 O O . HIS A 1 94 ? -29.219 2.306 25.515 1.00 81.06 94 HIS A O 1
ATOM 738 N N . GLU A 1 95 ? -29.167 4.246 24.380 1.00 84.69 95 GLU A N 1
ATOM 739 C CA . GLU A 1 95 ? -29.919 5.032 25.380 1.00 84.69 95 GLU A CA 1
ATOM 740 C C . GLU A 1 95 ? -29.332 4.938 26.810 1.00 84.69 95 GLU A C 1
ATOM 742 O O . GLU A 1 95 ? -30.046 4.911 27.810 1.00 84.69 95 GLU A O 1
ATOM 747 N N . GLY A 1 96 ? -28.002 4.824 26.921 1.00 81.31 96 GLY A N 1
ATOM 748 C CA . GLY A 1 96 ? -27.301 4.691 28.206 1.00 81.31 96 GLY A CA 1
ATOM 749 C C . GLY A 1 96 ? -27.345 3.295 28.843 1.00 81.31 96 GLY A C 1
ATOM 750 O O . GLY A 1 96 ? -26.760 3.104 29.907 1.00 81.31 96 GLY A O 1
ATOM 751 N N . GLN A 1 97 ? -27.976 2.307 28.203 1.00 81.88 97 GLN A N 1
ATOM 752 C CA . GLN A 1 97 ? -28.026 0.919 28.672 1.00 81.88 97 GLN A CA 1
ATOM 753 C C . GLN A 1 97 ? -27.025 0.047 27.909 1.00 81.88 97 GLN A C 1
ATOM 755 O O . GLN A 1 97 ? -26.920 0.147 26.687 1.00 81.88 97 GLN A O 1
ATOM 760 N N . SER A 1 98 ? -26.288 -0.812 28.616 1.00 84.69 98 SER A N 1
ATOM 761 C CA . SER A 1 98 ? -25.357 -1.775 28.016 1.00 84.69 98 SER A CA 1
ATOM 762 C C . SER A 1 98 ? -26.097 -2.945 27.362 1.00 84.69 98 SER A C 1
ATOM 764 O O . SER A 1 98 ? -26.975 -3.567 27.961 1.00 84.69 98 SER A O 1
ATOM 766 N N . LEU A 1 99 ? -25.729 -3.266 26.121 1.00 83.06 99 LEU A N 1
ATOM 767 C CA . LEU A 1 99 ? -26.333 -4.341 25.339 1.00 83.06 99 LEU A CA 1
ATOM 768 C C . LEU A 1 99 ? -25.649 -5.678 25.654 1.00 83.06 99 LEU A C 1
ATOM 770 O O . LEU A 1 99 ? -24.461 -5.871 25.398 1.00 83.06 99 LEU A O 1
ATOM 774 N N . GLN A 1 100 ? -26.418 -6.633 26.178 1.00 80.06 100 GLN A N 1
ATOM 775 C CA . GLN A 1 100 ? -25.967 -8.008 26.406 1.00 80.06 100 GLN A CA 1
ATOM 776 C C . GLN A 1 100 ? -26.015 -8.796 25.088 1.00 80.06 100 GLN A C 1
ATOM 778 O O . GLN A 1 100 ? -27.072 -9.283 24.683 1.00 80.06 100 GLN A O 1
ATOM 783 N N . LEU A 1 101 ? -24.875 -8.930 24.409 1.00 79.81 101 LEU A N 1
ATOM 784 C CA . LEU A 1 101 ? -24.762 -9.754 23.205 1.00 79.81 101 LEU A CA 1
ATOM 785 C C . LEU A 1 101 ? -24.628 -11.230 23.599 1.00 79.81 101 LEU A C 1
ATOM 787 O O . LEU A 1 101 ? -23.686 -11.614 24.291 1.00 79.81 101 LEU A O 1
ATOM 791 N N . ARG A 1 102 ? -25.567 -12.074 23.157 1.00 80.69 102 ARG A N 1
ATOM 792 C CA . ARG A 1 102 ? -25.441 -13.532 23.287 1.00 80.69 102 ARG A CA 1
ATOM 793 C C . ARG A 1 102 ? -24.695 -14.086 22.069 1.00 80.69 102 ARG A C 1
ATOM 795 O O . ARG A 1 102 ? -25.088 -13.760 20.949 1.00 80.69 102 ARG A O 1
ATOM 802 N N . PRO A 1 103 ? -23.651 -14.912 22.252 1.00 77.00 103 PRO A N 1
ATOM 803 C CA . PRO A 1 103 ? -22.984 -15.560 21.133 1.00 77.00 103 PRO A CA 1
ATOM 804 C C . PRO A 1 103 ? -23.961 -16.500 20.421 1.00 77.00 103 PRO A C 1
ATOM 806 O O . PRO A 1 103 ? -24.647 -17.300 21.058 1.00 77.00 103 PRO A O 1
ATOM 809 N N . ILE A 1 104 ? -24.025 -16.385 19.097 1.00 80.19 104 ILE A N 1
ATOM 810 C CA . ILE A 1 104 ? -24.801 -17.280 18.243 1.00 80.19 104 ILE A CA 1
ATOM 811 C C . ILE A 1 104 ? -23.868 -18.448 17.908 1.00 80.19 104 ILE A C 1
ATOM 813 O O . ILE A 1 104 ? -22.918 -18.273 17.149 1.00 80.19 104 ILE A O 1
ATOM 817 N N . SER A 1 105 ? -24.065 -19.616 18.519 1.00 69.12 105 SER A N 1
ATOM 818 C CA . SER A 1 105 ? -23.359 -20.833 18.099 1.00 69.12 105 SER A CA 1
ATOM 819 C C . SER A 1 105 ? -23.968 -21.327 16.784 1.00 69.12 105 SER A C 1
ATOM 821 O O . SER A 1 105 ? -25.177 -21.556 16.739 1.00 69.12 105 SER A O 1
ATOM 823 N N . SER A 1 106 ? -23.154 -21.463 15.734 1.00 63.59 106 SER A N 1
ATOM 824 C CA . SER A 1 106 ? -23.486 -22.185 14.492 1.00 63.59 106 SER A CA 1
ATOM 825 C C . SER A 1 106 ? -22.800 -23.540 14.464 1.00 63.59 106 SER A C 1
ATOM 827 O O . SER A 1 106 ? -21.672 -23.618 15.002 1.00 63.59 106 SER A O 1
#

Sequence (106 aa):
MIQKKTSGRVPEDRPASKATDPDLSAEGSCPYLHSDDHRCASRFSLDRIDQMFEVCLGPGMAGCFVYHRLHQERTREVNDRNPAGSPRLVNPTHEGQSLQLRPISS

Mean predicted aligned error: 17.06 Å

Secondary structure (DSSP, 8-state):
--------------------------TT--TTGGGT-GGGTTT--GGGHHHHHHHHSSGGGGG-HHHHHHHHHHHHHHHHH-TT-----PPPEETTEEP-PPP---

Radius of gyration: 26.12 Å; Cα contacts (8 Å, |Δi|>4): 51; chains: 1; bounding box: 97×35×46 Å

Foldseek 3Di:
DDDDDDDDDDPPCPPDPPPPPPPPCPVQAQPCVVVPDVVCVVCPDPVNVVVCCPCGVHNNVVVDPVSVVVVVVVVVVVCVVPVVCPPPPDQDDDPRDGDDDDDDDD

Solvent-accessible surface area (backbone atoms only — not comparable to full-atom values): 7116 Å² total; per-residue (Å²): 140,81,87,89,85,82,91,80,83,80,82,88,77,72,76,78,81,76,81,75,71,83,77,75,66,51,91,53,35,35,80,60,66,83,63,72,46,73,88,51,49,86,42,72,35,86,95,36,45,68,60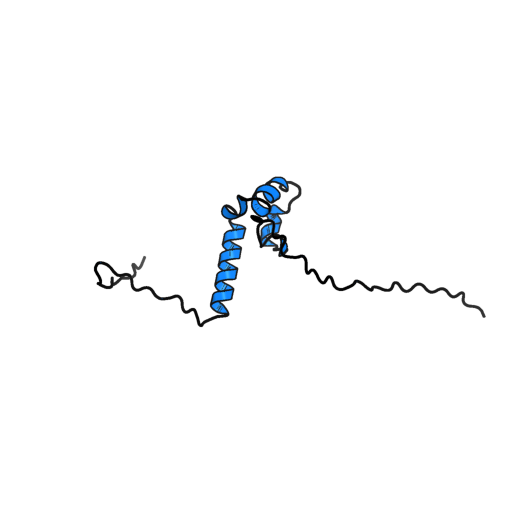,33,45,48,30,41,62,26,79,36,31,86,75,34,68,66,54,55,52,54,49,53,51,52,55,47,52,54,39,66,77,38,67,88,58,62,77,79,81,74,76,57,63,58,99,87,41,76,63,86,81,77,85,80,86,128